Protein AF-A0A120HSE3-F1 (afdb_monomer_lite)

pLDDT: mean 81.86, std 17.77, range [35.38, 98.5]

Foldseek 3Di:
DDDPPDDPDDDDDDPDDDDPPRDDDPPCVVLVVVVVVVVVCVVVVNFDQQAQPCVVVVVQDWPDPVLNRGDGNVCVSVVNSPDDDPVPDPPVVVVRTD

Radius of gyration: 19.1 Å; chains: 1; bounding box: 43×29×48 Å

Structure (mmCIF, N/CA/C/O backbone):
data_AF-A0A120HSE3-F1
#
_entry.id   AF-A0A120HSE3-F1
#
loop_
_atom_site.group_PDB
_atom_site.id
_atom_site.type_symbol
_atom_site.label_atom_id
_atom_site.label_alt_id
_atom_site.label_comp_id
_atom_site.label_asym_id
_atom_site.label_entity_id
_atom_site.label_seq_id
_atom_site.pdbx_PDB_ins_code
_atom_site.Cartn_x
_atom_site.Cartn_y
_atom_site.Cartn_z
_atom_site.occupancy
_atom_site.B_iso_or_equiv
_atom_site.auth_seq_id
_atom_site.auth_comp_id
_atom_site.auth_asym_id
_atom_site.auth_atom_id
_atom_site.pdbx_PDB_model_num
ATOM 1 N N . MET A 1 1 ? 4.519 13.113 -18.501 1.00 35.38 1 MET A N 1
ATOM 2 C CA . MET A 1 1 ? 3.215 13.808 -18.578 1.00 35.38 1 MET A CA 1
ATOM 3 C C . MET A 1 1 ? 2.632 13.564 -19.966 1.00 35.38 1 MET A C 1
ATOM 5 O O . MET A 1 1 ? 3.122 14.149 -20.923 1.00 35.38 1 MET A O 1
ATOM 9 N N . VAL A 1 2 ? 1.669 12.649 -20.103 1.00 39.78 2 VAL A N 1
ATOM 10 C CA . VAL A 1 2 ? 0.976 12.398 -21.381 1.00 39.78 2 VAL A CA 1
ATOM 11 C C . VAL A 1 2 ? 0.042 13.581 -21.643 1.00 39.78 2 VAL A C 1
ATOM 13 O O . VAL A 1 2 ? -0.877 13.818 -20.866 1.00 39.78 2 VAL A O 1
ATOM 16 N N . LYS A 1 3 ? 0.283 14.346 -22.710 1.00 42.84 3 LYS A N 1
ATOM 17 C CA . LYS A 1 3 ? -0.662 15.345 -23.229 1.00 42.84 3 LYS A CA 1
ATOM 18 C C . LYS A 1 3 ? -1.280 14.777 -24.508 1.00 42.84 3 LYS A C 1
ATOM 20 O O . LYS A 1 3 ? -0.565 14.545 -25.474 1.00 42.84 3 LYS A O 1
ATOM 25 N N . GLY A 1 4 ? -2.594 14.543 -24.504 1.00 53.34 4 GLY A N 1
ATOM 26 C CA . GLY A 1 4 ? -3.370 14.298 -25.728 1.00 53.34 4 GLY A CA 1
ATOM 27 C C . GLY A 1 4 ? -3.108 12.979 -26.466 1.00 53.34 4 GLY A C 1
ATOM 28 O O . GLY A 1 4 ? -3.188 12.960 -27.686 1.00 53.34 4 GLY A O 1
ATOM 29 N N . GLY A 1 5 ? -2.771 11.888 -25.767 1.00 50.09 5 GLY A N 1
ATOM 30 C CA . GLY A 1 5 ? -2.674 10.551 -26.379 1.00 50.09 5 GLY A CA 1
ATOM 31 C C . GLY A 1 5 ? -1.483 10.329 -27.323 1.00 50.09 5 GLY A C 1
ATOM 32 O O . GLY A 1 5 ? -1.334 9.238 -27.863 1.00 50.09 5 GLY A O 1
ATOM 33 N N . CYS A 1 6 ? -0.610 11.323 -27.498 1.00 39.34 6 CYS A N 1
ATOM 34 C CA . CYS A 1 6 ? 0.596 11.201 -28.309 1.00 39.34 6 CYS A CA 1
ATOM 35 C C . CYS A 1 6 ? 1.800 10.858 -27.417 1.00 39.34 6 CYS A C 1
ATOM 37 O O . CYS A 1 6 ? 2.063 11.549 -26.427 1.00 39.34 6 CYS A O 1
ATOM 39 N N . ILE A 1 7 ? 2.535 9.790 -27.748 1.00 53.50 7 ILE A N 1
ATOM 40 C CA . ILE A 1 7 ? 3.784 9.433 -27.063 1.00 53.50 7 ILE A CA 1
ATOM 41 C C . ILE A 1 7 ? 4.850 10.446 -27.482 1.00 53.50 7 ILE A C 1
ATOM 43 O O . ILE A 1 7 ? 5.421 10.383 -28.569 1.00 53.50 7 ILE A O 1
ATOM 47 N N . ILE A 1 8 ? 5.112 11.407 -26.602 1.00 52.56 8 ILE A N 1
ATOM 48 C CA . ILE A 1 8 ? 6.083 12.473 -26.830 1.00 52.56 8 ILE A CA 1
ATOM 49 C C . ILE A 1 8 ? 7.468 11.927 -26.453 1.00 52.56 8 ILE A C 1
ATOM 51 O O . ILE A 1 8 ? 7.957 12.178 -25.359 1.00 52.56 8 ILE A O 1
ATOM 55 N N . LYS A 1 9 ? 8.090 11.179 -27.377 1.00 50.97 9 LYS A N 1
ATOM 56 C CA . LYS A 1 9 ? 9.521 10.801 -27.373 1.00 50.97 9 LYS A CA 1
ATOM 57 C C . LYS A 1 9 ? 9.909 9.652 -26.418 1.00 50.97 9 LYS A C 1
ATOM 59 O O . LYS A 1 9 ? 9.955 9.808 -2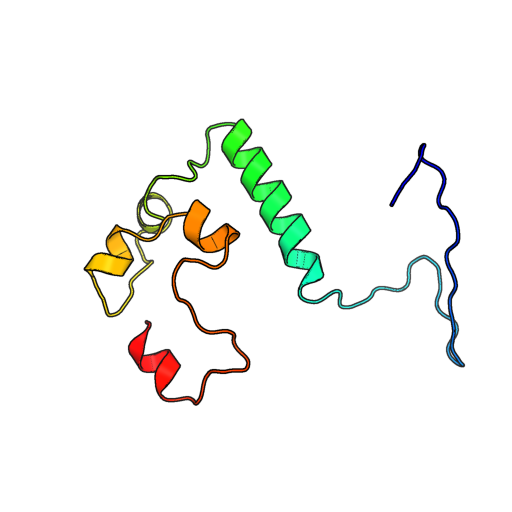5.204 1.00 50.97 9 LYS A O 1
ATOM 64 N N . VAL A 1 10 ? 10.267 8.507 -27.003 1.00 59.03 10 VAL A N 1
ATOM 65 C CA . VAL A 1 10 ? 10.976 7.400 -26.338 1.00 59.03 10 VAL A CA 1
ATOM 66 C C . VAL A 1 10 ? 12.411 7.424 -26.852 1.00 59.03 10 VAL A C 1
ATOM 68 O O . VAL A 1 10 ? 12.626 7.329 -28.058 1.00 59.03 10 VAL A O 1
ATOM 71 N N . PHE A 1 11 ? 13.385 7.588 -25.960 1.00 60.66 11 PHE A N 1
ATOM 72 C CA . PHE A 1 11 ? 14.796 7.422 -26.294 1.00 60.66 11 PHE A CA 1
ATOM 73 C C . PHE A 1 11 ? 15.347 6.205 -25.585 1.00 60.66 11 PHE A C 1
ATOM 75 O O . PHE A 1 11 ? 15.171 6.043 -24.380 1.00 60.66 11 PHE A O 1
ATOM 82 N N . ILE A 1 12 ? 16.046 5.389 -26.354 1.00 64.69 12 ILE A N 1
ATOM 83 C CA . ILE A 1 12 ? 16.775 4.231 -25.879 1.00 64.69 12 ILE A CA 1
ATOM 84 C C . ILE A 1 12 ? 18.253 4.578 -26.024 1.00 64.69 12 ILE A C 1
ATOM 86 O O . ILE A 1 12 ? 18.717 4.857 -27.128 1.00 64.69 12 ILE A O 1
ATOM 90 N N . THR A 1 13 ? 18.985 4.592 -24.916 1.00 64.12 13 THR A N 1
ATOM 91 C CA . THR A 1 13 ? 20.432 4.837 -24.895 1.00 64.12 13 THR A CA 1
ATOM 92 C C . THR A 1 13 ? 21.141 3.568 -24.438 1.00 64.12 13 THR A C 1
ATOM 94 O O . THR A 1 13 ? 20.856 3.068 -23.352 1.00 64.12 13 THR A O 1
ATOM 97 N N . GLY A 1 14 ? 22.075 3.047 -25.240 1.00 62.12 14 GLY A N 1
ATOM 98 C CA . GLY A 1 14 ? 22.881 1.886 -24.857 1.00 62.12 14 GLY A CA 1
ATOM 99 C C . GLY A 1 14 ? 23.621 1.211 -26.014 1.00 62.12 14 GLY A C 1
ATOM 100 O O . GLY A 1 14 ? 23.322 1.446 -27.179 1.00 62.12 14 GLY A O 1
ATOM 101 N N . ILE A 1 15 ? 24.593 0.362 -25.658 1.00 65.50 15 ILE A N 1
ATOM 102 C CA . ILE A 1 15 ? 25.338 -0.538 -26.567 1.00 65.50 15 ILE A CA 1
ATOM 103 C C . ILE A 1 15 ? 24.493 -1.779 -26.928 1.00 65.50 15 ILE A C 1
ATOM 105 O O . ILE A 1 15 ? 24.724 -2.431 -27.942 1.00 65.50 15 ILE A O 1
ATOM 109 N N . ILE A 1 16 ? 23.495 -2.095 -26.098 1.00 70.06 16 ILE A N 1
ATOM 110 C CA . ILE A 1 16 ? 22.554 -3.202 -26.284 1.00 70.06 16 ILE A CA 1
ATOM 111 C C . ILE A 1 16 ? 21.304 -2.660 -26.985 1.00 70.06 16 ILE A C 1
ATOM 113 O O . ILE A 1 16 ? 20.749 -1.646 -26.557 1.00 70.06 16 ILE A O 1
ATOM 117 N N . ILE A 1 17 ? 20.854 -3.344 -28.040 1.00 76.25 17 ILE A N 1
ATOM 118 C CA . ILE A 1 17 ? 19.599 -3.032 -28.731 1.00 76.25 17 ILE A CA 1
ATOM 119 C C . ILE A 1 17 ? 18.436 -3.389 -27.798 1.00 76.25 17 ILE A C 1
ATOM 121 O O . ILE A 1 17 ? 18.295 -4.536 -27.379 1.00 76.25 17 ILE A O 1
ATOM 125 N N . ILE A 1 18 ? 17.621 -2.392 -27.461 1.00 78.00 18 ILE A N 1
ATOM 126 C CA . ILE A 1 18 ? 16.368 -2.556 -26.722 1.00 78.00 18 ILE A CA 1
ATOM 127 C C . ILE A 1 18 ? 15.246 -2.355 -27.736 1.00 78.00 18 ILE A C 1
ATOM 129 O O . ILE A 1 18 ? 15.207 -1.349 -28.444 1.00 78.00 18 ILE A O 1
ATOM 133 N N . GLU A 1 19 ? 14.339 -3.317 -27.793 1.00 81.19 19 GLU A N 1
ATOM 134 C CA . GLU A 1 19 ? 13.152 -3.275 -28.635 1.00 81.19 19 GLU A CA 1
ATOM 135 C C . GLU A 1 19 ? 11.986 -2.646 -27.871 1.00 81.19 19 GLU A C 1
ATOM 137 O O . GLU A 1 19 ? 11.958 -2.622 -26.638 1.00 81.19 19 GLU A O 1
ATOM 142 N N . PHE A 1 20 ? 10.963 -2.186 -28.592 1.00 83.00 20 PHE A N 1
ATOM 143 C CA . PHE A 1 20 ? 9.762 -1.605 -27.976 1.00 83.00 20 PHE A CA 1
ATOM 144 C C . PHE A 1 20 ? 9.088 -2.542 -26.950 1.00 83.00 20 PHE A C 1
ATOM 146 O O . PHE A 1 20 ? 8.484 -2.075 -25.988 1.00 83.00 20 PHE A O 1
ATOM 153 N N . LEU A 1 21 ? 9.215 -3.860 -27.138 1.00 86.56 21 LEU A N 1
ATOM 154 C CA . LEU A 1 21 ? 8.646 -4.890 -26.261 1.00 86.56 21 LEU A CA 1
ATOM 155 C C . LEU A 1 21 ? 9.641 -5.452 -25.235 1.00 86.56 21 LEU A C 1
ATOM 157 O O . LEU A 1 21 ? 9.333 -6.435 -24.560 1.00 86.56 21 LEU A O 1
ATOM 161 N N . THR A 1 22 ? 10.837 -4.874 -25.107 1.00 87.88 22 THR A N 1
ATOM 162 C CA . THR A 1 22 ? 11.789 -5.311 -24.084 1.00 87.88 22 THR A CA 1
ATOM 163 C C . THR A 1 22 ? 11.196 -5.098 -22.692 1.00 87.88 22 THR A C 1
ATOM 165 O O . THR A 1 22 ? 10.773 -4.001 -22.330 1.00 87.88 22 THR A O 1
ATOM 168 N N . LEU A 1 23 ? 11.170 -6.167 -21.898 1.00 89.31 23 LEU A N 1
ATOM 169 C CA . LEU A 1 23 ? 10.654 -6.137 -20.535 1.00 89.31 23 LEU A CA 1
ATOM 170 C C . LEU A 1 23 ? 11.706 -5.593 -19.566 1.00 89.31 23 LEU A C 1
ATOM 172 O O . LEU A 1 23 ? 12.877 -5.967 -19.621 1.00 89.31 23 LEU A O 1
ATOM 176 N N . PHE A 1 24 ? 11.256 -4.763 -18.626 1.00 89.88 24 PHE A N 1
ATOM 177 C CA . PHE A 1 24 ? 12.087 -4.194 -17.569 1.00 89.88 24 PHE A CA 1
ATOM 178 C C . PHE A 1 24 ? 11.511 -4.513 -16.196 1.00 89.88 24 PHE A C 1
ATOM 180 O O . PHE A 1 24 ? 10.296 -4.510 -15.991 1.00 89.88 24 PHE A O 1
ATOM 187 N N . ARG A 1 25 ? 12.393 -4.712 -15.213 1.00 91.31 25 ARG A N 1
ATOM 188 C CA . ARG A 1 25 ? 11.984 -4.719 -13.809 1.00 91.31 25 ARG A CA 1
ATOM 189 C C . ARG A 1 25 ? 11.750 -3.277 -13.366 1.00 91.31 25 ARG A C 1
ATOM 191 O O . ARG A 1 25 ? 12.701 -2.529 -13.172 1.00 91.31 25 ARG A O 1
ATOM 198 N N . ILE A 1 26 ? 10.486 -2.902 -13.188 1.00 92.69 26 ILE A N 1
ATOM 199 C CA . ILE A 1 26 ? 10.090 -1.510 -12.910 1.00 92.69 26 ILE A CA 1
ATOM 200 C C . ILE A 1 26 ? 10.166 -1.116 -11.422 1.00 92.69 26 ILE A C 1
ATOM 202 O O . ILE A 1 26 ? 9.995 0.051 -11.075 1.00 92.69 26 ILE A O 1
ATOM 206 N N . GLY A 1 27 ? 10.429 -2.075 -10.527 1.00 91.38 27 GLY A N 1
ATOM 207 C CA . GLY A 1 27 ? 10.592 -1.819 -9.093 1.00 91.38 27 GLY A CA 1
ATOM 208 C C . GLY A 1 27 ? 9.383 -1.109 -8.475 1.00 91.38 27 GLY A C 1
ATOM 209 O O . GLY A 1 27 ? 8.238 -1.482 -8.722 1.00 91.38 27 GLY A O 1
ATOM 210 N N . SER A 1 28 ? 9.629 -0.064 -7.681 1.00 93.19 28 SER A N 1
ATOM 211 C CA . SER A 1 28 ? 8.576 0.687 -6.978 1.00 93.19 28 SER A CA 1
ATOM 212 C C . SER A 1 28 ? 7.562 1.384 -7.890 1.00 93.19 28 SER A C 1
ATOM 214 O O . SER A 1 28 ? 6.508 1.770 -7.394 1.00 93.19 28 SER A O 1
ATOM 216 N N . VAL A 1 29 ? 7.798 1.481 -9.204 1.00 94.62 29 VAL A N 1
ATOM 217 C CA . VAL A 1 29 ? 6.768 1.936 -10.158 1.00 94.62 29 VAL A CA 1
ATOM 218 C C . VAL A 1 29 ? 5.525 1.036 -10.103 1.00 94.62 29 VAL A C 1
ATOM 220 O O . VAL A 1 29 ? 4.410 1.523 -10.286 1.00 94.62 29 VAL A O 1
ATOM 223 N N . SER A 1 30 ? 5.679 -0.248 -9.751 1.00 95.69 30 SER A N 1
ATOM 224 C CA . SER A 1 30 ? 4.554 -1.170 -9.547 1.00 95.69 30 SER A CA 1
ATOM 225 C C . SER A 1 30 ? 3.557 -0.692 -8.483 1.00 95.69 30 SER A C 1
ATOM 227 O O . SER A 1 30 ? 2.372 -0.993 -8.599 1.00 95.69 30 SER A O 1
ATOM 229 N N . LYS A 1 31 ? 3.987 0.087 -7.474 1.00 95.31 31 LYS A N 1
ATOM 230 C CA . LYS A 1 31 ? 3.108 0.568 -6.391 1.00 95.31 31 LYS A CA 1
ATOM 231 C C . LYS A 1 31 ? 1.953 1.413 -6.924 1.00 95.31 31 LYS A C 1
ATOM 233 O O . LYS A 1 31 ? 0.824 1.229 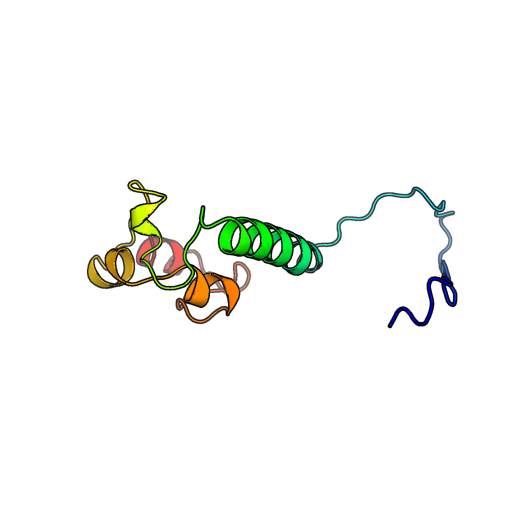-6.486 1.00 95.31 31 LYS A O 1
ATOM 238 N N . SER A 1 32 ? 2.210 2.281 -7.903 1.00 96.06 32 SER A N 1
ATOM 239 C CA . SER A 1 32 ? 1.168 3.122 -8.506 1.00 96.06 32 SER A CA 1
ATOM 240 C C . SER A 1 32 ? 0.104 2.290 -9.224 1.00 96.06 32 SER A C 1
ATOM 242 O O . SER A 1 32 ? -1.083 2.613 -9.165 1.00 96.06 32 SER A O 1
ATOM 244 N N . LEU A 1 33 ? 0.513 1.194 -9.872 1.00 96.31 33 LEU A N 1
ATOM 245 C CA . LEU A 1 33 ? -0.408 0.268 -10.528 1.00 96.31 33 LEU A CA 1
ATOM 246 C C . LEU A 1 33 ? -1.261 -0.480 -9.495 1.00 96.31 33 LEU A C 1
ATOM 248 O O . LEU A 1 33 ? -2.485 -0.493 -9.613 1.00 96.31 33 LEU A O 1
ATOM 252 N N . THR A 1 34 ? -0.638 -1.019 -8.444 1.00 96.88 34 THR A N 1
ATOM 253 C CA . THR A 1 34 ? -1.349 -1.685 -7.342 1.00 96.88 34 THR A CA 1
ATOM 254 C C . THR A 1 34 ? -2.313 -0.738 -6.626 1.00 96.88 34 THR A C 1
ATOM 256 O O . THR A 1 34 ? -3.468 -1.093 -6.412 1.00 96.88 34 THR A O 1
ATOM 259 N N . ALA A 1 35 ? -1.886 0.489 -6.312 1.00 97.50 35 ALA A N 1
ATOM 260 C CA . ALA A 1 35 ? -2.738 1.501 -5.690 1.00 97.50 35 ALA A CA 1
ATOM 261 C C . ALA A 1 35 ? -3.944 1.844 -6.575 1.00 97.50 35 ALA A C 1
ATOM 263 O O . ALA A 1 35 ? -5.065 1.948 -6.084 1.00 97.50 35 ALA A O 1
ATOM 264 N N . THR A 1 36 ? -3.742 1.949 -7.891 1.00 97.94 36 THR A N 1
ATOM 265 C CA . THR A 1 36 ? -4.839 2.187 -8.840 1.00 97.94 36 THR A CA 1
ATOM 266 C C . THR A 1 36 ? -5.855 1.047 -8.816 1.00 97.94 36 THR A C 1
ATOM 268 O O . THR A 1 36 ? -7.055 1.313 -8.753 1.00 97.94 36 THR A O 1
ATOM 271 N N . LEU A 1 37 ? -5.395 -0.209 -8.825 1.00 97.94 37 LEU A N 1
ATOM 272 C CA . LEU A 1 37 ? -6.271 -1.380 -8.734 1.00 97.94 37 LEU A CA 1
ATOM 273 C C . LEU A 1 37 ? -7.065 -1.387 -7.423 1.00 97.94 37 LEU A C 1
ATOM 275 O O . LEU A 1 37 ? -8.276 -1.584 -7.443 1.00 97.94 37 LEU A O 1
ATOM 279 N N . ILE A 1 38 ? -6.409 -1.096 -6.300 1.00 98.06 38 ILE A N 1
ATOM 280 C CA . ILE A 1 38 ? -7.075 -0.986 -4.998 1.00 98.06 38 ILE A CA 1
ATOM 281 C C . ILE A 1 38 ? -8.169 0.088 -5.038 1.00 98.06 38 ILE A C 1
ATOM 283 O O . ILE A 1 38 ? -9.294 -0.171 -4.625 1.00 98.06 38 ILE A O 1
ATOM 287 N N . MET A 1 39 ? -7.894 1.263 -5.607 1.00 98.12 39 MET A N 1
ATOM 288 C CA . MET A 1 39 ? -8.898 2.326 -5.718 1.00 98.12 39 MET A CA 1
ATOM 289 C C . MET A 1 39 ? -10.076 1.963 -6.637 1.00 98.12 39 MET A C 1
ATOM 291 O O . MET A 1 39 ? -11.170 2.490 -6.443 1.00 98.12 39 MET A O 1
ATOM 295 N N . ARG A 1 40 ? -9.895 1.069 -7.623 1.00 98.50 40 ARG A N 1
ATOM 296 C CA . ARG A 1 40 ? -11.021 0.503 -8.394 1.00 98.50 40 ARG A CA 1
ATOM 297 C C . ARG A 1 40 ? -11.914 -0.357 -7.497 1.00 98.50 40 ARG A C 1
ATOM 299 O O . ARG A 1 40 ? -13.118 -0.141 -7.480 1.00 98.50 40 ARG A O 1
ATOM 306 N N . LEU A 1 41 ? -11.322 -1.245 -6.699 1.00 98.25 41 LEU A N 1
ATOM 307 C CA . LEU A 1 41 ? -12.060 -2.098 -5.759 1.00 98.25 41 LEU A CA 1
ATOM 308 C C . LEU A 1 41 ? -12.774 -1.286 -4.667 1.00 98.25 41 LEU A C 1
ATOM 310 O O . LEU A 1 41 ? -13.870 -1.649 -4.247 1.00 98.25 41 LEU A O 1
ATOM 314 N N . VAL A 1 42 ? -12.188 -0.161 -4.240 1.00 98.19 42 VAL A N 1
ATOM 315 C CA . VAL A 1 42 ? -12.854 0.801 -3.346 1.00 98.19 42 VAL A CA 1
ATOM 316 C C . VAL A 1 42 ? -14.059 1.441 -4.030 1.00 98.19 42 VAL A C 1
ATOM 318 O O . VAL A 1 42 ? -15.129 1.532 -3.437 1.00 98.19 42 VAL A O 1
ATOM 321 N N . GLN A 1 43 ? -13.922 1.850 -5.295 1.00 98.25 43 GLN A N 1
ATOM 322 C CA . GLN A 1 43 ? -15.045 2.400 -6.060 1.00 98.25 43 GLN A CA 1
ATOM 323 C C . GLN A 1 43 ? -16.184 1.380 -6.238 1.00 98.25 43 GLN A C 1
ATOM 325 O O . GLN A 1 43 ? -17.349 1.767 -6.256 1.00 98.25 43 GLN A O 1
ATOM 330 N N . GLU A 1 44 ? -15.856 0.095 -6.357 1.00 98.38 44 GLU A N 1
ATOM 331 C CA . GLU A 1 44 ? -16.822 -1.009 -6.442 1.00 98.38 44 GLU A CA 1
ATOM 332 C C . GLU A 1 44 ? -17.436 -1.388 -5.081 1.00 98.38 44 GLU A C 1
ATOM 334 O O . GLU A 1 44 ? -18.329 -2.230 -5.027 1.00 98.38 44 GLU A O 1
ATOM 339 N N . GLY A 1 45 ? -16.988 -0.773 -3.981 1.00 97.38 45 GLY A N 1
ATOM 340 C CA . GLY A 1 45 ? -17.464 -1.064 -2.626 1.00 97.38 45 GLY A CA 1
ATOM 341 C C . GLY A 1 45 ? -16.967 -2.396 -2.055 1.00 97.38 45 GLY A C 1
ATOM 342 O O . GLY A 1 45 ? -17.469 -2.844 -1.029 1.00 97.38 45 GLY A O 1
ATOM 343 N N . ILE A 1 46 ? -15.990 -3.035 -2.706 1.00 97.88 46 ILE A N 1
ATOM 344 C CA . ILE A 1 46 ? -15.384 -4.298 -2.256 1.00 97.88 46 ILE A CA 1
ATOM 345 C C . ILE A 1 46 ? -14.385 -4.034 -1.122 1.00 97.88 46 ILE A C 1
ATOM 347 O O . ILE A 1 46 ? -14.284 -4.819 -0.180 1.00 97.88 46 ILE A O 1
ATOM 351 N N . LEU A 1 47 ? -13.650 -2.922 -1.212 1.00 97.94 47 LEU A N 1
ATOM 352 C CA . LEU A 1 47 ? -12.694 -2.475 -0.201 1.00 97.94 47 LEU A CA 1
ATOM 353 C C . LEU A 1 47 ? -13.123 -1.134 0.404 1.00 97.94 47 LEU A C 1
ATOM 355 O O . LEU A 1 47 ? -13.673 -0.277 -0.280 1.00 97.94 47 LEU A O 1
ATOM 359 N N . ASP A 1 48 ? -12.791 -0.927 1.672 1.00 98.00 48 ASP A N 1
ATOM 360 C CA . ASP A 1 48 ? -12.926 0.333 2.392 1.00 98.00 48 ASP A CA 1
ATOM 361 C C . ASP A 1 48 ? -11.540 0.750 2.897 1.00 98.00 48 ASP A C 1
ATOM 363 O O . ASP A 1 48 ? -10.783 -0.041 3.463 1.00 98.00 48 ASP A O 1
ATOM 367 N N . LEU A 1 49 ? -11.186 2.009 2.648 1.00 97.88 49 LEU A N 1
ATOM 368 C CA . LEU A 1 49 ? -9.895 2.570 3.027 1.00 97.88 49 LEU A CA 1
ATOM 369 C C . LEU A 1 49 ? -9.735 2.742 4.538 1.00 97.88 49 LEU A C 1
ATOM 371 O O . LEU A 1 49 ? -8.599 2.787 5.010 1.00 97.88 49 LEU A O 1
ATOM 375 N N . ASN A 1 50 ? -10.839 2.868 5.274 1.00 97.31 50 ASN A N 1
ATOM 376 C CA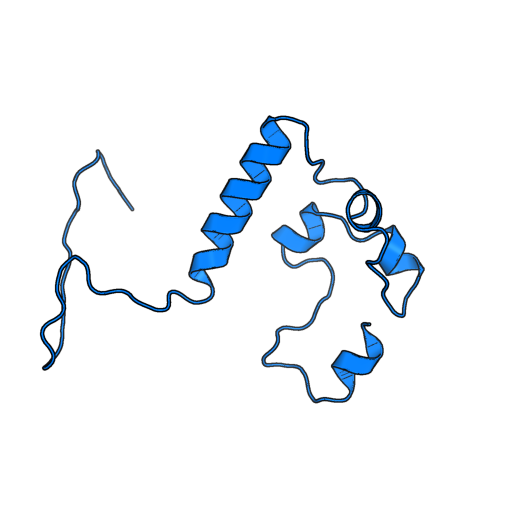 . ASN A 1 50 ? -10.852 3.296 6.672 1.00 97.31 50 ASN A CA 1
ATOM 377 C C . ASN A 1 50 ? -11.146 2.160 7.654 1.00 97.31 50 ASN A C 1
ATOM 379 O O . ASN A 1 50 ? -11.112 2.386 8.863 1.00 97.31 50 ASN A O 1
ATOM 383 N N . VAL A 1 51 ? -11.419 0.949 7.164 1.00 96.94 51 VAL A N 1
ATOM 384 C CA . VAL A 1 51 ? -11.543 -0.225 8.031 1.00 96.94 51 VAL A CA 1
ATOM 385 C C . VAL A 1 51 ? -10.170 -0.864 8.266 1.00 96.94 51 VAL A C 1
ATOM 387 O O . VAL A 1 51 ? -9.289 -0.781 7.399 1.00 96.94 51 VAL A O 1
ATOM 390 N N . PRO A 1 52 ? -9.958 -1.517 9.421 1.00 96.00 52 PRO A N 1
ATOM 391 C CA . PRO A 1 52 ? -8.723 -2.245 9.680 1.00 96.00 52 PRO A CA 1
ATOM 392 C C . PRO A 1 52 ? -8.481 -3.341 8.639 1.00 96.00 52 PRO A C 1
ATOM 394 O O . PRO A 1 52 ? -9.413 -4.057 8.269 1.00 96.00 52 PRO A O 1
ATOM 397 N N . ILE A 1 53 ? -7.230 -3.537 8.216 1.00 94.56 53 ILE A N 1
ATOM 398 C CA . ILE A 1 53 ? -6.855 -4.555 7.217 1.00 94.56 53 ILE A CA 1
ATOM 399 C C . ILE A 1 53 ? -7.182 -5.980 7.685 1.00 94.56 53 ILE A C 1
ATOM 401 O O . ILE A 1 53 ? -7.530 -6.833 6.870 1.00 94.56 53 ILE A O 1
ATOM 405 N N . HIS A 1 54 ? -7.169 -6.207 9.002 1.00 94.12 54 HIS A N 1
ATOM 406 C CA . HIS A 1 54 ? -7.595 -7.452 9.641 1.00 94.12 54 HIS A CA 1
ATOM 407 C C . HIS A 1 54 ? -9.050 -7.841 9.296 1.00 94.12 54 HIS A C 1
ATOM 409 O O . HIS A 1 54 ? -9.415 -9.007 9.385 1.00 94.12 54 HIS A O 1
ATOM 415 N N . THR A 1 55 ? -9.886 -6.890 8.855 1.00 94.75 55 THR A N 1
ATOM 416 C CA . THR A 1 55 ? -11.245 -7.162 8.339 1.00 94.75 55 THR A CA 1
ATOM 417 C C . THR A 1 55 ? -11.218 -8.014 7.065 1.00 94.75 55 THR A C 1
ATOM 419 O O . THR A 1 55 ? -12.141 -8.784 6.813 1.00 94.75 55 THR A O 1
ATOM 422 N N . TYR A 1 56 ? -10.165 -7.877 6.256 1.00 94.69 56 TYR A N 1
ATOM 423 C CA . TYR A 1 56 ? -9.993 -8.602 4.996 1.00 94.69 56 TYR A CA 1
ATOM 424 C C . TYR A 1 56 ? -9.050 -9.799 5.133 1.00 94.69 56 TYR A C 1
ATOM 426 O O . TYR A 1 56 ? -9.256 -10.816 4.475 1.00 94.69 56 TYR A O 1
ATOM 434 N N . ILE A 1 57 ? -8.017 -9.678 5.971 1.00 93.56 57 ILE A N 1
ATOM 435 C CA . ILE A 1 57 ? -6.971 -10.690 6.156 1.00 93.56 57 I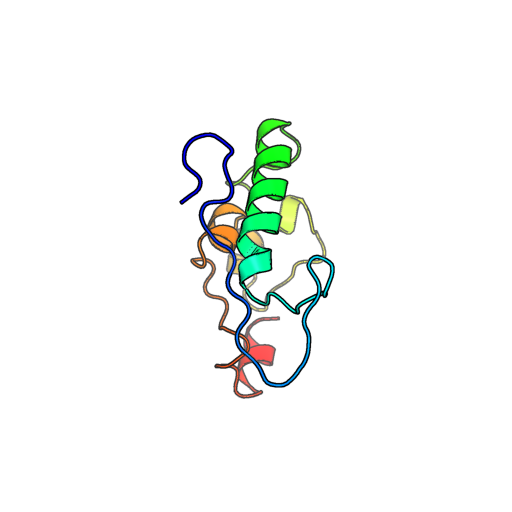LE A CA 1
ATOM 436 C C . ILE A 1 57 ? -6.902 -11.035 7.645 1.00 93.56 57 ILE A C 1
ATOM 438 O O . ILE A 1 57 ? -6.218 -10.361 8.409 1.00 93.56 57 ILE A O 1
ATOM 442 N N . HIS A 1 58 ? -7.614 -12.077 8.068 1.00 91.06 58 HIS A N 1
ATOM 443 C CA . HIS A 1 58 ? -7.742 -12.441 9.487 1.00 91.06 58 HIS A CA 1
ATOM 444 C C . HIS A 1 58 ? -6.444 -13.010 10.077 1.00 91.06 58 HIS A C 1
ATOM 446 O O . HIS A 1 58 ? -6.243 -13.006 11.286 1.00 91.06 58 HIS A O 1
ATOM 452 N N . GLU A 1 59 ? -5.550 -13.497 9.222 1.00 91.38 59 GLU A N 1
ATOM 453 C CA . GLU A 1 59 ? -4.225 -13.989 9.582 1.00 91.38 59 GLU A CA 1
ATOM 454 C C . GLU A 1 59 ? -3.212 -12.851 9.762 1.00 91.38 59 GLU A C 1
ATOM 456 O O . GLU A 1 59 ? -2.111 -13.084 10.266 1.00 91.38 59 GLU A O 1
ATOM 461 N N . PHE A 1 60 ? -3.561 -11.619 9.366 1.00 89.50 60 PHE A N 1
ATOM 462 C CA . PHE A 1 60 ? -2.705 -10.458 9.569 1.00 89.50 60 PHE A CA 1
ATOM 463 C C . PHE A 1 60 ? -2.543 -10.211 11.065 1.00 89.50 60 PHE A C 1
ATOM 465 O O . PHE A 1 60 ? -3.472 -9.778 11.740 1.00 89.50 60 PHE A O 1
ATOM 472 N N . THR A 1 61 ? -1.349 -10.493 11.573 1.00 88.88 61 THR A N 1
ATOM 473 C CA . THR A 1 61 ? -1.006 -10.340 12.982 1.00 88.88 61 THR A CA 1
ATOM 474 C C . THR A 1 61 ? 0.336 -9.640 13.070 1.00 88.88 61 THR A C 1
ATOM 476 O O . THR A 1 61 ? 1.271 -9.998 12.358 1.00 88.88 61 THR A O 1
ATOM 479 N N . LEU A 1 62 ? 0.410 -8.641 13.938 1.00 87.88 62 LEU A N 1
ATOM 480 C CA . LEU A 1 62 ? 1.643 -7.986 14.343 1.00 87.88 62 LEU A CA 1
ATOM 481 C C . LEU A 1 62 ? 1.900 -8.287 15.815 1.00 87.88 62 LEU A C 1
ATOM 483 O O . LEU A 1 62 ? 0.983 -8.638 16.566 1.00 87.88 62 LEU A O 1
ATOM 487 N N . GLN A 1 63 ? 3.135 -8.075 16.254 1.00 87.25 63 GLN A N 1
ATOM 488 C CA . GLN A 1 63 ? 3.477 -8.227 17.669 1.00 87.25 63 GLN A CA 1
ATOM 489 C C . GLN A 1 63 ? 2.655 -7.297 18.556 1.00 87.25 63 GLN A C 1
ATOM 491 O O . GLN A 1 63 ? 2.158 -7.699 19.614 1.00 87.25 63 GLN A O 1
ATOM 496 N N . ASN A 1 64 ? 2.444 -6.066 18.088 1.00 87.44 64 ASN A N 1
ATOM 497 C CA . ASN A 1 64 ? 1.503 -5.154 18.704 1.00 87.44 64 ASN A CA 1
ATOM 498 C C . ASN A 1 64 ? 0.068 -5.476 18.251 1.00 87.44 64 ASN A C 1
ATOM 500 O O . ASN A 1 64 ? -0.344 -5.245 17.108 1.00 87.44 64 ASN A O 1
ATOM 504 N N . LYS A 1 65 ? -0.725 -5.996 19.192 1.00 88.19 65 LYS A N 1
ATOM 505 C CA . LYS A 1 65 ? -2.134 -6.341 18.964 1.00 88.19 65 LYS A CA 1
ATOM 506 C C . LYS A 1 65 ? -3.016 -5.120 18.703 1.00 88.19 65 LYS A C 1
ATOM 508 O O . LYS A 1 65 ? -4.034 -5.265 18.028 1.00 88.19 65 LYS A O 1
ATOM 513 N N . GLU A 1 66 ? -2.648 -3.947 19.215 1.00 88.62 66 GLU A N 1
ATOM 514 C CA . GLU A 1 66 ? -3.379 -2.705 18.942 1.00 88.62 66 GLU A CA 1
ATOM 515 C C . GLU A 1 66 ? -3.152 -2.255 17.494 1.00 88.62 66 GLU A C 1
ATOM 517 O O . GLU A 1 66 ? -4.111 -1.936 16.789 1.00 88.62 66 GLU A O 1
ATOM 522 N N . ASP A 1 67 ? -1.917 -2.346 16.994 1.00 88.69 67 ASP A N 1
ATOM 523 C CA . ASP A 1 67 ? -1.589 -2.021 15.597 1.00 88.69 67 ASP A CA 1
ATOM 524 C C . ASP A 1 67 ? -2.266 -3.000 14.628 1.00 88.69 67 ASP A C 1
ATOM 526 O O . ASP A 1 67 ? -2.867 -2.594 13.632 1.00 88.69 67 ASP A O 1
ATOM 530 N N . THR A 1 68 ? -2.287 -4.291 14.980 1.00 88.31 68 THR A N 1
ATOM 531 C CA . THR A 1 68 ? -3.010 -5.334 14.227 1.00 88.31 68 THR A CA 1
ATOM 532 C C . THR A 1 68 ? -4.478 -4.963 13.986 1.00 88.31 68 THR A C 1
ATOM 534 O O . THR A 1 68 ? -5.035 -5.234 12.922 1.00 88.31 68 THR A O 1
ATOM 537 N N . ARG A 1 69 ? -5.117 -4.333 14.977 1.00 91.19 69 ARG A N 1
ATOM 538 C CA . ARG A 1 69 ? -6.543 -3.979 14.950 1.00 91.19 69 ARG A CA 1
ATOM 539 C C . ARG A 1 69 ? -6.826 -2.585 14.402 1.00 91.19 69 ARG A C 1
ATOM 541 O O . ARG A 1 69 ? -7.994 -2.268 14.199 1.00 91.19 69 ARG A O 1
ATOM 548 N N . SER A 1 70 ? -5.805 -1.759 14.182 1.00 94.38 70 SER A N 1
ATOM 549 C CA . SER A 1 70 ? -5.977 -0.342 13.838 1.00 94.38 70 SER A CA 1
ATOM 550 C C . SER A 1 70 ? -5.384 0.054 12.487 1.00 94.38 70 SER A C 1
ATOM 552 O O . SER A 1 70 ? -5.851 1.031 11.901 1.00 94.38 70 SER A O 1
ATOM 554 N N . ILE A 1 71 ? -4.423 -0.701 11.942 1.00 96.06 71 ILE A N 1
ATOM 555 C CA . ILE A 1 71 ? -3.846 -0.410 10.624 1.00 96.06 71 ILE A CA 1
ATOM 556 C C . ILE A 1 71 ? -4.908 -0.553 9.539 1.00 96.06 71 ILE A C 1
ATOM 558 O O . ILE A 1 71 ? -5.491 -1.620 9.341 1.00 96.06 71 ILE A O 1
ATOM 562 N N . THR A 1 72 ? -5.116 0.529 8.795 1.00 96.94 72 THR A N 1
ATOM 563 C CA . THR A 1 72 ? -6.080 0.601 7.694 1.00 96.94 72 THR A CA 1
ATOM 564 C C . THR A 1 72 ? -5.397 0.532 6.332 1.00 96.94 72 THR A C 1
ATOM 566 O O . THR A 1 72 ? -4.193 0.769 6.190 1.00 96.94 72 THR A O 1
ATOM 569 N N . LEU A 1 73 ? -6.182 0.264 5.288 1.00 96.25 73 LEU A N 1
ATOM 570 C CA . LEU A 1 73 ? -5.687 0.270 3.912 1.00 96.25 73 LEU A CA 1
ATOM 571 C C . LEU A 1 73 ? -5.197 1.666 3.479 1.00 96.25 73 LEU A C 1
ATOM 573 O O . LEU A 1 73 ? -4.208 1.769 2.753 1.00 96.25 73 LEU A O 1
ATOM 577 N N . CYS A 1 74 ? -5.819 2.741 3.979 1.00 97.50 74 CYS A N 1
ATOM 578 C CA . CYS A 1 74 ? -5.350 4.116 3.783 1.00 97.50 74 CYS A CA 1
ATOM 579 C C . CYS A 1 74 ? -3.922 4.317 4.314 1.00 97.50 74 CYS A C 1
ATOM 581 O O . CYS A 1 74 ? -3.072 4.891 3.627 1.00 97.50 74 CYS A O 1
ATOM 583 N N . MET A 1 75 ? -3.629 3.798 5.510 1.00 97.12 75 MET A N 1
ATOM 584 C CA . MET A 1 75 ? -2.301 3.914 6.121 1.00 97.12 75 MET A CA 1
ATOM 585 C C . MET A 1 75 ? -1.232 3.158 5.324 1.00 97.12 75 MET A C 1
ATOM 587 O O . MET A 1 75 ? -0.119 3.656 5.148 1.00 97.12 75 MET A O 1
ATOM 591 N N . LEU A 1 76 ? -1.578 1.984 4.786 1.00 94.88 76 LEU A N 1
ATOM 592 C CA . LEU A 1 76 ? -0.684 1.193 3.934 1.00 94.88 76 LEU A CA 1
ATOM 593 C C . LEU A 1 76 ? -0.380 1.900 2.605 1.00 94.88 76 LEU A C 1
ATOM 595 O O . LEU A 1 76 ? 0.780 1.997 2.211 1.00 94.88 76 LEU A O 1
ATOM 599 N N . LEU A 1 77 ? -1.402 2.435 1.932 1.00 96.12 77 LEU A N 1
ATOM 600 C CA . LEU A 1 77 ? -1.245 3.143 0.654 1.00 96.12 77 LEU A CA 1
ATOM 601 C C . LEU A 1 77 ? -0.475 4.465 0.781 1.00 96.12 77 LEU A C 1
ATOM 603 O O . LEU A 1 77 ? 0.145 4.907 -0.184 1.00 96.12 77 LEU A O 1
ATOM 607 N N . SER A 1 78 ? -0.528 5.096 1.955 1.00 95.94 78 SER A N 1
ATOM 608 C CA . SER A 1 78 ? 0.116 6.384 2.237 1.00 95.94 78 SER A CA 1
ATOM 609 C C . SER A 1 78 ? 1.465 6.267 2.949 1.00 95.94 78 SER A C 1
ATOM 611 O O . SER A 1 78 ? 2.063 7.293 3.258 1.00 95.94 78 SER A O 1
ATOM 613 N N . HIS A 1 79 ? 1.959 5.048 3.197 1.00 93.94 79 HIS A N 1
ATOM 614 C CA . HIS A 1 79 ? 3.192 4.806 3.956 1.00 93.94 79 HIS A CA 1
ATOM 615 C C . HIS A 1 79 ? 3.182 5.419 5.371 1.00 93.94 79 HIS A C 1
ATOM 617 O O . HIS A 1 79 ? 4.207 5.875 5.868 1.00 93.94 79 HIS A O 1
ATOM 623 N N . THR A 1 80 ? 2.029 5.412 6.044 1.00 94.31 80 THR A N 1
ATOM 624 C CA . THR A 1 80 ? 1.868 5.956 7.409 1.00 94.31 80 THR A CA 1
ATOM 625 C C . THR A 1 80 ? 1.594 4.889 8.470 1.00 94.31 80 THR A C 1
ATOM 627 O O . THR A 1 80 ? 1.477 5.213 9.645 1.00 94.31 80 THR A O 1
ATOM 630 N N . ALA A 1 81 ? 1.554 3.609 8.084 1.00 90.75 81 ALA A N 1
ATOM 631 C CA . ALA A 1 81 ? 1.353 2.483 9.001 1.00 90.75 81 ALA A CA 1
ATOM 632 C C . ALA A 1 81 ? 2.583 2.138 9.871 1.00 90.75 81 ALA A C 1
ATOM 634 O O . ALA A 1 81 ? 2.493 1.261 10.720 1.00 90.75 81 ALA A O 1
ATOM 635 N N . GLY A 1 82 ? 3.732 2.791 9.651 1.00 87.69 82 GLY A N 1
ATOM 636 C CA . GLY A 1 82 ? 4.936 2.604 10.471 1.00 87.69 82 GLY A CA 1
ATOM 637 C C . GLY A 1 82 ? 5.824 1.409 10.099 1.00 87.69 82 GLY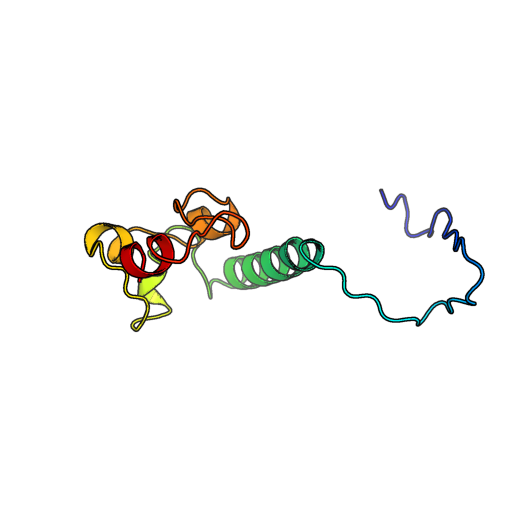 A C 1
ATOM 638 O O . GLY A 1 82 ? 6.770 1.120 10.824 1.00 87.69 82 GLY A O 1
ATOM 639 N N . PHE A 1 83 ? 5.568 0.729 8.975 1.00 85.88 83 PHE A N 1
ATOM 640 C CA . PHE A 1 83 ? 6.445 -0.346 8.496 1.00 85.88 83 PHE A CA 1
ATOM 641 C C . PHE A 1 83 ? 7.795 0.201 7.992 1.00 85.88 83 PHE A C 1
ATOM 643 O O . PHE A 1 83 ? 7.794 1.172 7.228 1.00 85.88 83 PHE A O 1
ATOM 650 N N . PRO A 1 84 ? 8.930 -0.426 8.354 1.00 79.81 84 PRO A N 1
ATOM 651 C CA . PRO A 1 84 ? 10.242 -0.056 7.837 1.00 79.81 84 PRO A CA 1
ATOM 652 C C . PRO A 1 84 ? 10.362 -0.422 6.354 1.00 79.81 84 PRO A C 1
ATOM 654 O O . PRO A 1 84 ? 9.725 -1.368 5.877 1.00 79.81 84 PRO A O 1
ATOM 657 N N . ASP A 1 85 ? 11.208 0.300 5.620 1.00 73.25 85 ASP A N 1
ATOM 658 C CA . ASP A 1 85 ? 11.580 -0.120 4.271 1.00 73.25 85 ASP A CA 1
ATOM 659 C C . ASP A 1 85 ? 12.505 -1.342 4.354 1.00 73.25 85 ASP A C 1
ATOM 661 O O . ASP A 1 85 ? 13.338 -1.448 5.252 1.00 73.25 85 ASP A O 1
ATOM 665 N N . GLY A 1 86 ? 12.391 -2.258 3.392 1.00 64.38 86 GLY A N 1
ATOM 666 C CA . GLY A 1 86 ? 13.175 -3.495 3.317 1.00 64.38 86 GLY A CA 1
ATOM 667 C C . GLY A 1 86 ? 14.692 -3.280 3.263 1.00 64.38 86 GLY A C 1
ATOM 668 O O . GLY A 1 86 ? 15.445 -4.221 3.498 1.00 64.38 86 GLY A O 1
ATOM 669 N N . GLY A 1 87 ? 15.140 -2.059 2.949 1.00 60.66 87 GLY A N 1
ATOM 670 C CA . GLY A 1 87 ? 16.549 -1.659 2.970 1.00 60.66 87 GLY A CA 1
ATOM 671 C C . GLY A 1 87 ? 17.082 -1.251 4.347 1.00 60.66 87 GLY A C 1
ATOM 672 O O . GLY A 1 87 ? 18.285 -1.359 4.566 1.00 60.66 87 GLY A O 1
ATOM 673 N N . ASP A 1 88 ? 16.206 -0.844 5.271 1.00 57.16 88 ASP A N 1
ATOM 674 C CA . ASP A 1 88 ? 16.573 -0.330 6.602 1.00 57.16 88 ASP A CA 1
ATOM 675 C C . ASP A 1 88 ? 16.481 -1.409 7.696 1.00 57.16 88 ASP A C 1
ATOM 677 O O . ASP A 1 88 ? 16.772 -1.164 8.868 1.00 57.16 88 ASP A O 1
ATOM 681 N N . ILE A 1 89 ? 16.081 -2.626 7.322 1.00 56.38 89 ILE A N 1
ATOM 682 C CA . ILE A 1 89 ? 15.895 -3.741 8.247 1.00 56.38 89 ILE A CA 1
ATOM 683 C C . ILE A 1 89 ? 17.251 -4.400 8.526 1.00 56.38 89 ILE A C 1
ATOM 685 O O . ILE A 1 89 ? 17.716 -5.263 7.780 1.00 56.38 89 ILE A O 1
ATOM 689 N N . VAL A 1 90 ? 17.881 -4.041 9.644 1.00 58.44 90 VAL A N 1
ATOM 690 C CA . VAL A 1 90 ? 18.844 -4.940 10.296 1.00 58.44 90 VAL A CA 1
ATOM 691 C C . VAL A 1 90 ? 18.027 -6.098 10.871 1.00 58.44 90 VAL A C 1
ATOM 693 O O . VAL A 1 90 ? 16.970 -5.868 11.449 1.00 58.44 90 VAL A O 1
ATOM 696 N N . GLY A 1 91 ? 18.467 -7.346 10.682 1.00 54.53 91 GLY A N 1
ATOM 697 C CA . GLY A 1 91 ? 17.653 -8.563 10.875 1.00 54.53 91 GLY A CA 1
ATOM 698 C C . GLY A 1 91 ? 16.959 -8.765 12.236 1.00 54.53 91 GLY A C 1
ATOM 699 O O . GLY A 1 91 ? 16.180 -9.706 12.372 1.00 54.53 91 GLY A O 1
ATOM 700 N N . GLU A 1 92 ? 17.199 -7.903 13.223 1.00 57.28 92 GLU A N 1
ATOM 701 C CA . GLU A 1 92 ? 16.479 -7.863 14.499 1.00 57.28 92 GLU A CA 1
ATOM 702 C C . GLU A 1 92 ? 15.104 -7.175 14.380 1.00 57.28 92 GLU A C 1
ATOM 704 O O . GLU A 1 92 ? 14.129 -7.686 14.922 1.00 57.28 92 GLU A O 1
ATOM 709 N N . THR A 1 93 ? 14.965 -6.117 13.570 1.00 59.09 93 THR A N 1
ATOM 710 C CA . THR A 1 93 ? 13.726 -5.314 13.469 1.00 59.09 93 THR A CA 1
ATOM 711 C C . THR A 1 93 ? 12.556 -6.085 12.844 1.00 59.09 93 THR A C 1
ATOM 713 O O . THR A 1 93 ? 11.400 -5.860 13.186 1.00 59.09 93 THR A O 1
ATOM 716 N N . MET A 1 94 ? 12.817 -7.058 11.961 1.00 57.91 94 MET A N 1
ATOM 717 C CA . MET A 1 94 ? 11.742 -7.858 11.351 1.00 57.91 94 MET A CA 1
ATOM 718 C C . MET A 1 94 ? 11.053 -8.788 12.358 1.00 57.91 94 MET A C 1
ATOM 720 O O . MET A 1 94 ? 9.877 -9.101 12.194 1.00 57.91 94 MET A O 1
ATOM 724 N N . ARG A 1 95 ? 11.781 -9.189 13.410 1.00 57.91 95 ARG A N 1
ATOM 725 C CA . ARG A 1 95 ? 11.263 -9.973 14.537 1.00 57.91 95 ARG A CA 1
ATOM 726 C C . ARG A 1 95 ? 10.558 -9.125 15.586 1.00 57.91 95 ARG A C 1
ATOM 728 O O . ARG A 1 95 ? 10.153 -9.701 16.578 1.00 57.91 95 ARG A O 1
ATOM 735 N N . GLU A 1 96 ? 10.464 -7.810 15.428 1.00 59.50 96 GLU A N 1
ATOM 736 C CA . GLU A 1 96 ? 9.712 -6.936 16.343 1.00 59.50 96 GLU A CA 1
ATOM 737 C C . GLU A 1 96 ? 8.355 -6.525 15.747 1.00 59.50 96 GLU A C 1
ATOM 739 O O . GLU A 1 96 ? 7.490 -5.998 16.441 1.00 59.50 96 GLU A O 1
ATOM 744 N N . ILE A 1 97 ? 8.151 -6.780 14.450 1.00 64.88 97 ILE A N 1
ATOM 745 C CA . ILE A 1 97 ? 6.985 -6.306 13.696 1.00 64.88 97 ILE A CA 1
ATOM 746 C C . ILE A 1 97 ? 5.938 -7.410 13.524 1.00 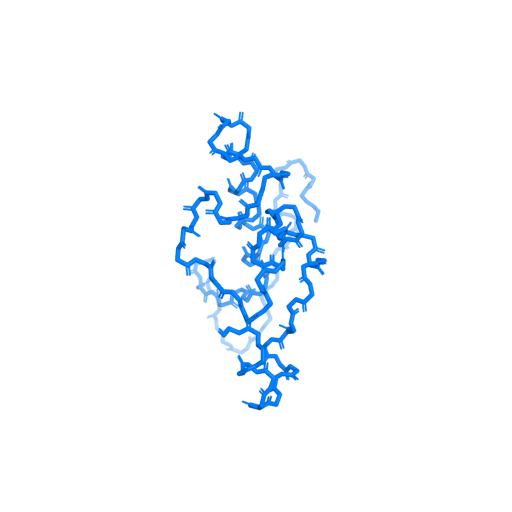64.88 97 ILE A C 1
ATOM 748 O O . ILE A 1 97 ? 4.755 -7.155 13.746 1.00 64.88 97 ILE A O 1
ATOM 752 N N . ILE A 1 98 ? 6.358 -8.626 13.161 1.00 63.59 98 ILE A N 1
ATOM 753 C CA . ILE A 1 98 ? 5.492 -9.797 12.913 1.00 63.59 98 ILE A CA 1
ATOM 754 C C . ILE A 1 98 ? 5.740 -10.842 14.004 1.00 63.59 98 ILE A C 1
ATOM 756 O O . ILE A 1 98 ? 4.750 -11.421 14.495 1.00 63.59 98 ILE A O 1
#

Sequence (98 aa):
MVKGGCIIKVFITGIIIIEFLTLFRIGSVSKSLTATLIMRLVQEGILDLNVPIHTYIHEFTLQNKEDTRSITLCMLLSHTAGFPDGGDIVGETMREII

Secondary structure (DSSP, 8-state):
---TT--------SSS---TT-----GGGHHHHHHHHHHHHHHTTS--SSSBGGGT-TT---SSHHHHHH-BHHHHHTT-S-PPPTTT--TTTHHHH-